Protein AF-A0A920ACI7-F1 (afdb_monomer)

Structure (mmCIF, N/CA/C/O backbone):
data_AF-A0A920ACI7-F1
#
_entry.id   AF-A0A920ACI7-F1
#
loop_
_atom_site.group_PDB
_atom_site.id
_atom_site.type_symbol
_atom_site.label_atom_id
_atom_site.label_alt_id
_atom_site.label_comp_id
_atom_site.label_asym_id
_atom_site.label_entity_id
_atom_site.label_seq_id
_atom_site.pdbx_PDB_ins_code
_atom_site.Cartn_x
_atom_site.Cartn_y
_atom_site.Cartn_z
_atom_site.occupancy
_atom_site.B_iso_or_equiv
_atom_site.auth_seq_id
_atom_site.auth_comp_id
_atom_site.auth_asym_id
_atom_site.auth_atom_id
_atom_site.pdbx_PDB_model_num
ATOM 1 N N . MET A 1 1 ? -21.157 8.779 30.174 1.00 68.56 1 MET A N 1
ATOM 2 C CA . MET A 1 1 ? -20.769 9.019 28.771 1.00 68.56 1 MET A CA 1
ATOM 3 C C . MET A 1 1 ? -19.874 7.86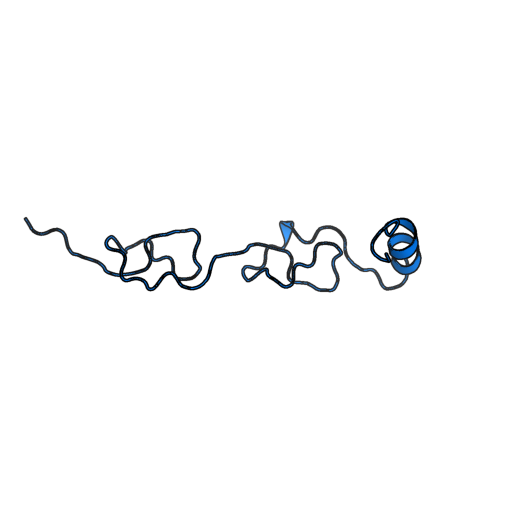2 28.386 1.00 68.56 1 MET A C 1
ATOM 5 O O . MET A 1 1 ? -18.824 7.729 28.995 1.00 68.56 1 MET A O 1
ATOM 9 N N . PHE A 1 2 ? -20.335 6.982 27.502 1.00 74.69 2 PHE A N 1
ATOM 10 C CA . PHE A 1 2 ? -19.523 5.882 26.986 1.00 74.69 2 PHE A CA 1
ATOM 11 C C . PHE A 1 2 ? -19.154 6.238 25.551 1.00 74.69 2 PHE A C 1
ATOM 13 O O . PHE A 1 2 ? -20.032 6.586 24.763 1.00 74.69 2 PHE A O 1
ATOM 20 N N . THR A 1 3 ? -17.865 6.228 25.239 1.00 80.38 3 THR A N 1
ATOM 21 C CA . THR A 1 3 ? -17.388 6.214 23.858 1.00 80.38 3 THR A CA 1
ATOM 22 C C . THR A 1 3 ? -17.702 4.832 23.294 1.00 80.38 3 THR A C 1
ATOM 24 O O . THR A 1 3 ? -17.383 3.835 23.939 1.00 80.38 3 THR A O 1
ATOM 27 N N . ASN A 1 4 ? -18.371 4.758 22.141 1.00 89.81 4 ASN A N 1
ATOM 28 C CA . ASN A 1 4 ? -18.516 3.482 21.441 1.00 89.81 4 ASN A CA 1
ATOM 29 C C . ASN A 1 4 ? -17.115 2.979 21.085 1.00 89.81 4 ASN A C 1
ATOM 31 O O . ASN A 1 4 ? -16.349 3.709 20.457 1.00 89.81 4 ASN A O 1
ATOM 35 N N . ILE A 1 5 ? -16.781 1.772 21.531 1.00 93.94 5 ILE A N 1
ATOM 36 C CA . ILE A 1 5 ? -15.546 1.093 21.145 1.00 93.94 5 ILE A CA 1
ATOM 37 C C . ILE A 1 5 ? -15.820 0.432 19.798 1.00 93.94 5 ILE A C 1
ATO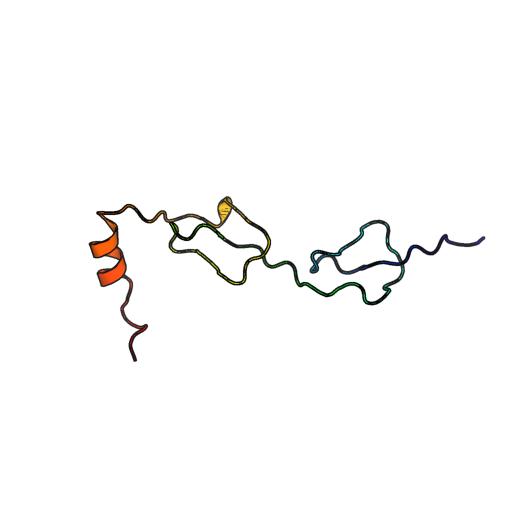M 39 O O . ILE A 1 5 ? -16.807 -0.292 19.663 1.00 93.94 5 ILE A O 1
ATOM 43 N N . VAL A 1 6 ? -14.972 0.725 18.819 1.00 97.00 6 VAL A N 1
ATOM 44 C CA . VAL A 1 6 ? -14.982 0.082 17.504 1.00 97.00 6 VAL A CA 1
ATOM 45 C C . VAL A 1 6 ? -13.622 -0.580 17.357 1.00 97.00 6 VAL A C 1
ATOM 47 O O . VAL A 1 6 ? -12.594 0.101 17.395 1.00 97.00 6 VAL A O 1
ATOM 50 N N . GLU A 1 7 ? -13.634 -1.906 17.292 1.00 97.69 7 GLU A N 1
ATOM 51 C CA . GLU A 1 7 ? -12.443 -2.743 17.175 1.00 97.69 7 GLU A CA 1
ATOM 52 C C . GLU A 1 7 ? -12.098 -2.962 15.701 1.00 97.69 7 GLU A C 1
ATOM 54 O O . GLU A 1 7 ? -12.995 -3.173 14.884 1.00 97.69 7 GLU A O 1
ATOM 59 N N . GLY A 1 8 ? -10.810 -2.894 15.374 1.00 98.12 8 GLY A N 1
ATOM 60 C CA . GLY A 1 8 ? -10.291 -3.125 14.028 1.00 98.12 8 GLY A CA 1
ATOM 61 C C . GLY A 1 8 ? -8.871 -2.588 13.876 1.00 98.12 8 GLY A C 1
ATOM 62 O O . GLY A 1 8 ? -8.317 -1.988 14.801 1.00 98.12 8 GLY A O 1
ATOM 63 N N . CYS A 1 9 ? -8.272 -2.768 12.699 1.00 98.50 9 CYS A N 1
ATOM 64 C CA . CYS A 1 9 ? -6.930 -2.264 12.444 1.00 98.50 9 CYS A CA 1
ATOM 65 C C . CYS A 1 9 ? -6.921 -0.731 12.426 1.00 98.50 9 CYS A C 1
ATOM 67 O O . CYS A 1 9 ? -7.519 -0.094 11.562 1.00 98.50 9 CYS A O 1
ATOM 69 N N . THR A 1 10 ? -6.185 -0.129 13.358 1.00 98.31 10 THR A N 1
ATOM 70 C CA . THR A 1 10 ? -6.106 1.338 13.487 1.00 98.31 10 THR A CA 1
ATOM 71 C C . THR A 1 10 ? -4.935 1.959 12.721 1.00 98.31 10 THR A C 1
ATOM 73 O O . THR A 1 10 ? -4.816 3.185 12.670 1.00 98.31 10 THR A O 1
ATOM 76 N N . ASN A 1 11 ? -4.060 1.141 12.121 1.00 98.25 11 ASN A N 1
ATOM 77 C CA . ASN A 1 11 ? -2.875 1.618 11.414 1.00 98.25 11 ASN A CA 1
ATOM 78 C C . ASN A 1 11 ? -3.135 1.759 9.897 1.00 98.25 11 ASN A C 1
ATOM 80 O O . ASN A 1 11 ? -3.321 0.740 9.234 1.00 98.25 11 ASN A O 1
ATOM 84 N N . PRO A 1 12 ? -3.069 2.977 9.321 1.00 97.62 12 PRO A N 1
ATOM 85 C CA . PRO A 1 12 ? -3.290 3.212 7.890 1.00 97.62 12 PRO A CA 1
ATOM 86 C C . PRO A 1 12 ? -2.206 2.635 6.968 1.00 97.62 12 PRO A C 1
ATOM 88 O O . PRO A 1 12 ? -2.371 2.653 5.752 1.00 97.62 12 PRO A O 1
ATOM 91 N N . GLU A 1 13 ? -1.096 2.133 7.512 1.00 97.75 13 GLU A N 1
ATOM 92 C CA . GLU A 1 13 ? -0.050 1.448 6.743 1.00 97.75 13 GLU A CA 1
ATOM 93 C C . GLU A 1 13 ? -0.405 -0.008 6.399 1.00 97.75 13 GLU A C 1
ATOM 95 O O . GLU A 1 13 ? 0.404 -0.690 5.775 1.00 97.75 13 GLU A O 1
ATOM 100 N N . TYR A 1 14 ? -1.577 -0.508 6.802 1.00 98.44 14 TYR A N 1
ATOM 101 C CA . TYR A 1 14 ? -2.025 -1.885 6.572 1.00 98.44 14 TYR A CA 1
ATOM 102 C C . TYR A 1 14 ? -3.272 -1.924 5.679 1.00 98.44 14 TYR A C 1
ATOM 104 O O . TYR A 1 14 ? -4.085 -1.002 5.691 1.00 98.44 14 TYR A O 1
ATOM 112 N N . LEU A 1 15 ? -3.441 -3.001 4.906 1.00 97.94 15 LEU A N 1
ATOM 113 C CA . LEU A 1 15 ? -4.597 -3.184 4.016 1.00 97.94 15 LEU A CA 1
ATOM 114 C C . LEU A 1 15 ? -5.914 -3.304 4.780 1.00 97.94 15 LEU A C 1
ATOM 116 O O . LEU A 1 15 ? -6.964 -2.931 4.264 1.00 97.94 15 LEU A O 1
ATOM 120 N N . GLU A 1 16 ? -5.853 -3.839 5.995 1.00 98.25 16 GLU A N 1
ATOM 121 C CA . GLU A 1 16 ? -7.010 -4.051 6.857 1.00 98.25 16 GLU A CA 1
ATOM 122 C C . GLU A 1 16 ? -7.436 -2.785 7.617 1.00 98.25 16 GLU A C 1
ATOM 124 O O . GLU A 1 16 ? -8.366 -2.861 8.417 1.00 98.25 16 GLU A O 1
ATOM 129 N N . TYR A 1 17 ? -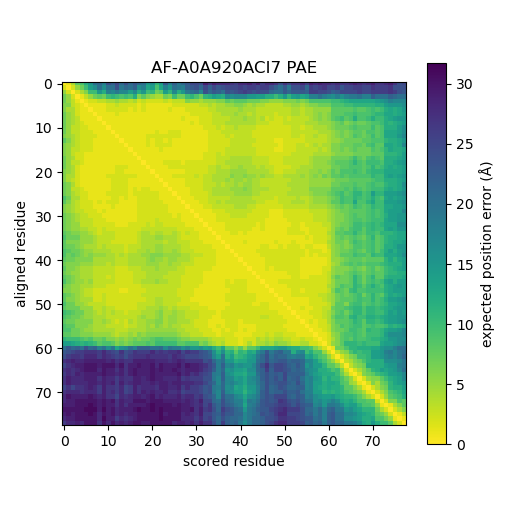6.776 -1.640 7.385 1.00 98.12 17 TYR A N 1
ATOM 130 C CA . TYR A 1 17 ? -7.085 -0.378 8.054 1.00 98.12 17 TYR A CA 1
ATOM 131 C C . TYR A 1 17 ? -8.579 -0.037 7.996 1.00 98.12 17 TYR A C 1
ATOM 133 O O . TYR A 1 17 ? -9.159 0.121 6.918 1.00 98.12 17 TYR A O 1
ATOM 141 N N . ASP A 1 18 ? -9.169 0.157 9.173 1.00 97.94 18 ASP A N 1
ATOM 142 C CA . ASP A 1 18 ? -10.530 0.641 9.347 1.00 97.94 18 ASP A CA 1
ATOM 143 C C . ASP A 1 18 ? -10.494 2.047 9.960 1.00 97.94 18 ASP A C 1
ATOM 145 O O . ASP A 1 18 ? -10.030 2.260 11.082 1.00 97.94 18 ASP A O 1
ATOM 149 N N . PHE A 1 19 ? -11.001 3.030 9.216 1.00 97.56 19 PHE A N 1
ATOM 150 C CA . PHE A 1 19 ? -11.029 4.423 9.661 1.00 97.56 19 PHE A CA 1
ATOM 151 C C . PHE A 1 19 ? -12.046 4.683 10.787 1.00 97.56 19 PHE A C 1
ATOM 153 O O . PHE A 1 19 ? -11.968 5.727 11.441 1.00 97.56 19 PHE A O 1
ATOM 160 N N . GLU A 1 20 ? -13.005 3.776 11.001 1.00 96.88 20 GLU A N 1
ATOM 161 C CA . GLU A 1 20 ? -13.973 3.845 12.099 1.00 96.88 20 GLU A CA 1
ATOM 162 C C . GLU A 1 20 ? -13.438 3.183 13.380 1.00 96.88 20 GLU A C 1
ATOM 164 O O . GLU A 1 20 ? -13.929 3.495 14.473 1.00 96.88 20 GLU A O 1
ATOM 169 N N . ALA A 1 21 ? -12.415 2.324 13.272 1.00 97.31 21 ALA A N 1
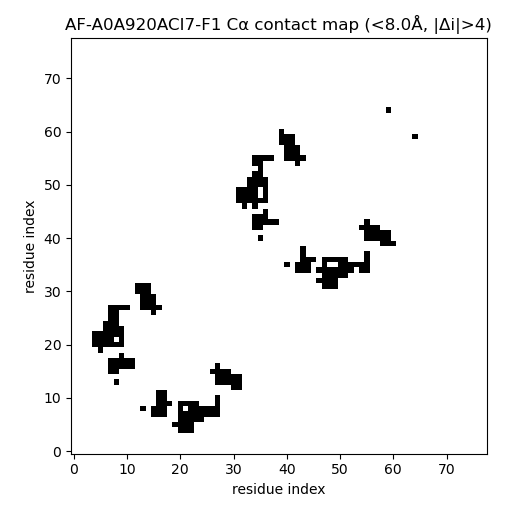ATOM 170 C CA . ALA A 1 21 ? -11.794 1.659 14.410 1.00 97.31 21 ALA A CA 1
ATOM 171 C C . ALA A 1 21 ? -11.049 2.654 15.310 1.00 97.31 21 ALA A C 1
ATOM 173 O O . ALA A 1 21 ? -10.279 3.509 14.869 1.00 97.31 21 ALA A O 1
ATOM 174 N N . ASN A 1 22 ? -11.270 2.523 16.617 1.00 95.94 22 ASN A N 1
ATOM 175 C CA . ASN A 1 22 ? -10.619 3.338 17.643 1.00 95.94 22 ASN A CA 1
ATOM 176 C C . ASN A 1 22 ? -9.833 2.515 18.668 1.00 95.94 22 ASN A C 1
ATOM 178 O O . ASN A 1 22 ? -9.178 3.092 19.537 1.00 95.94 22 ASN A O 1
ATOM 182 N N . THR A 1 23 ? -9.893 1.189 18.568 1.00 97.06 23 THR A N 1
ATOM 183 C CA . THR A 1 23 ? -9.154 0.245 19.403 1.00 97.06 23 THR A CA 1
ATOM 184 C C . THR A 1 23 ? -8.580 -0.844 18.504 1.00 97.06 23 THR A C 1
ATOM 186 O O . THR A 1 23 ? -9.332 -1.501 17.792 1.00 97.06 23 THR A O 1
ATOM 189 N N . ASP A 1 24 ? -7.256 -1.014 18.529 1.00 97.81 24 ASP A N 1
ATOM 190 C CA . ASP A 1 24 ? -6.571 -2.057 17.760 1.00 97.81 24 ASP A CA 1
ATOM 191 C C . ASP A 1 24 ? -6.894 -3.448 18.319 1.00 97.81 24 ASP A C 1
ATOM 193 O O . ASP A 1 24 ? -6.715 -3.701 19.514 1.00 97.81 24 ASP A O 1
ATOM 197 N N . ASP A 1 25 ? -7.360 -4.340 17.451 1.00 97.94 25 ASP A N 1
ATOM 198 C CA . ASP A 1 25 ? -7.703 -5.731 17.765 1.00 97.94 25 ASP A CA 1
ATOM 199 C C . ASP A 1 25 ? -6.642 -6.736 17.279 1.00 97.94 25 ASP A C 1
ATOM 201 O O . ASP A 1 25 ? -6.796 -7.947 17.458 1.00 97.94 25 ASP A O 1
ATOM 205 N N . GLY A 1 26 ? -5.548 -6.247 16.686 1.00 97.75 26 GLY A N 1
ATOM 206 C CA . GLY A 1 26 ? -4.495 -7.081 16.112 1.00 97.75 26 GLY A CA 1
ATOM 207 C C . GLY A 1 26 ? -4.828 -7.634 14.724 1.00 97.75 26 GLY A C 1
ATOM 208 O O . GLY A 1 26 ? -4.121 -8.526 14.251 1.00 97.75 26 GLY A O 1
ATOM 209 N N . SER A 1 27 ? -5.870 -7.123 14.057 1.00 97.81 27 SER A N 1
ATOM 210 C CA . SER A 1 27 ? -6.207 -7.477 12.669 1.00 97.81 27 SER A CA 1
ATOM 211 C C . SER A 1 27 ? -5.287 -6.845 11.614 1.00 97.81 27 SER A C 1
ATOM 213 O O . SER A 1 27 ? -5.370 -7.220 10.446 1.00 97.81 27 SER A O 1
ATOM 215 N N . CYS A 1 28 ? -4.378 -5.936 11.995 1.00 98.06 28 CYS A N 1
ATOM 216 C CA . CYS A 1 28 ? -3.354 -5.383 11.101 1.00 98.06 28 CYS A CA 1
ATOM 217 C C . CYS A 1 28 ? -2.314 -6.457 10.724 1.00 98.06 28 CYS A C 1
ATOM 219 O O . CYS A 1 28 ? -1.314 -6.640 11.424 1.00 98.06 28 CYS A O 1
ATOM 221 N N . LEU A 1 29 ? -2.540 -7.179 9.624 1.00 98.00 29 LEU A N 1
ATOM 222 C CA . LEU A 1 29 ? -1.695 -8.310 9.222 1.00 98.00 29 LEU A CA 1
ATOM 223 C C . LEU A 1 29 ? -0.873 -8.020 7.967 1.00 98.00 29 LEU A C 1
ATOM 225 O O . LEU A 1 29 ? 0.283 -8.443 7.886 1.00 98.00 29 LEU A O 1
ATOM 229 N N . THR A 1 30 ? -1.442 -7.296 7.004 1.00 98.00 30 THR A N 1
ATOM 230 C CA . THR A 1 30 ? -0.820 -7.088 5.696 1.00 98.00 30 THR A CA 1
ATOM 231 C C . THR A 1 30 ? -0.415 -5.632 5.516 1.00 98.00 30 THR A C 1
ATOM 233 O O . THR A 1 30 ? -1.266 -4.766 5.340 1.00 98.00 30 THR A O 1
ATOM 236 N N . ILE A 1 31 ? 0.891 -5.347 5.505 1.00 98.00 31 ILE A N 1
ATOM 237 C CA . ILE A 1 31 ? 1.398 -4.000 5.198 1.00 98.00 31 ILE A CA 1
ATOM 238 C C . ILE A 1 31 ? 0.978 -3.616 3.775 1.00 98.00 31 ILE A C 1
ATOM 240 O O . ILE A 1 31 ? 1.182 -4.382 2.834 1.00 98.00 31 ILE A O 1
ATOM 244 N N . ALA A 1 32 ? 0.427 -2.420 3.616 1.00 98.06 32 ALA A N 1
ATOM 245 C CA . ALA A 1 32 ? 0.092 -1.810 2.343 1.00 98.06 32 ALA A CA 1
ATOM 246 C C . ALA A 1 32 ? 1.369 -1.361 1.612 1.00 98.06 32 ALA A C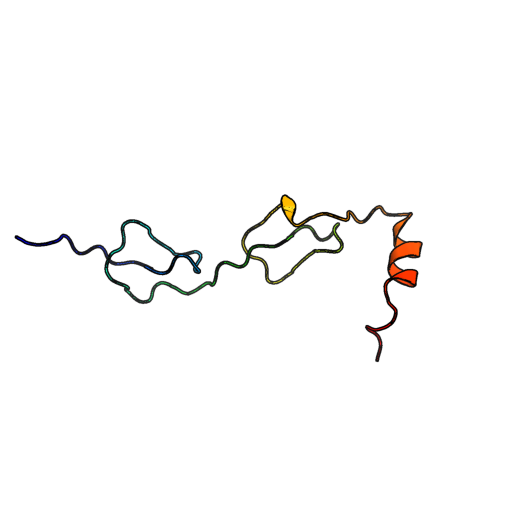 1
ATOM 248 O O . ALA A 1 32 ? 2.037 -0.408 2.014 1.00 98.06 32 ALA A O 1
ATOM 249 N N . ILE A 1 33 ? 1.702 -2.032 0.510 1.00 97.94 33 ILE A N 1
ATOM 250 C C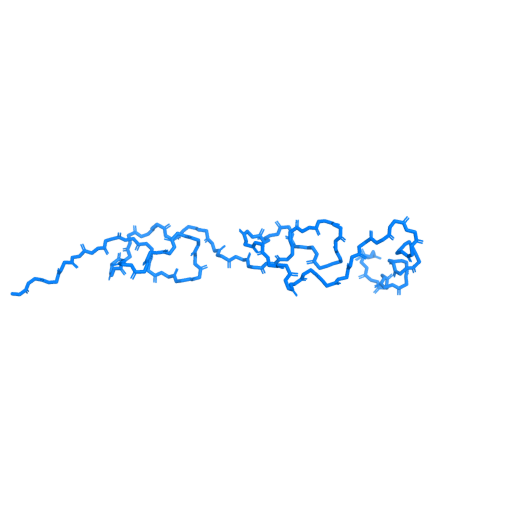A . ILE A 1 33 ? 2.852 -1.725 -0.344 1.00 97.94 33 ILE A CA 1
ATOM 251 C C . ILE A 1 33 ? 2.318 -1.276 -1.705 1.00 97.94 33 ILE A C 1
ATOM 253 O O . ILE A 1 33 ? 1.810 -2.073 -2.496 1.00 97.94 33 ILE A O 1
ATOM 257 N N . SER A 1 34 ? 2.422 0.027 -1.971 1.00 97.81 34 SER A N 1
ATOM 258 C CA . SER A 1 34 ? 2.070 0.621 -3.263 1.00 97.81 34 SER A CA 1
ATOM 259 C C . SER A 1 34 ? 3.217 0.465 -4.254 1.00 97.81 34 SER A C 1
ATOM 261 O O . SER A 1 34 ? 4.334 0.892 -3.970 1.00 97.81 34 SER A O 1
ATOM 263 N N . GLY A 1 35 ? 2.921 -0.036 -5.452 1.00 97.00 35 GLY A N 1
ATOM 264 C CA . GLY A 1 35 ? 3.916 -0.182 -6.511 1.00 97.00 35 GLY A CA 1
ATOM 265 C C . GLY A 1 35 ? 3.309 -0.476 -7.877 1.00 97.00 35 GLY A C 1
ATOM 266 O O . GLY A 1 35 ? 2.086 -0.564 -8.041 1.00 97.00 35 GLY A O 1
ATOM 267 N N . CYS A 1 36 ? 4.177 -0.606 -8.880 1.00 96.81 36 CYS A N 1
ATOM 268 C CA . CYS A 1 36 ? 3.756 -1.078 -10.189 1.00 96.81 36 CYS A CA 1
ATOM 269 C C . CYS A 1 36 ? 3.611 -2.602 -10.152 1.00 96.81 36 CYS A C 1
ATOM 271 O O . CYS A 1 36 ? 4.573 -3.303 -9.873 1.00 96.81 36 CYS A O 1
ATOM 273 N N . MET A 1 37 ? 2.425 -3.122 -10.460 1.00 96.25 37 MET A N 1
ATOM 274 C CA . MET A 1 37 ? 2.168 -4.573 -10.492 1.00 96.25 37 MET A CA 1
ATOM 275 C C . MET A 1 37 ? 2.087 -5.124 -11.923 1.00 96.25 37 MET A C 1
ATOM 277 O O . MET A 1 37 ? 1.752 -6.289 -12.121 1.00 96.25 37 MET A O 1
ATOM 281 N N . ASP A 1 38 ? 2.368 -4.294 -12.930 1.00 93.06 38 ASP A N 1
ATOM 282 C CA . ASP A 1 38 ? 2.381 -4.711 -14.330 1.00 93.06 38 ASP A CA 1
ATOM 283 C C . ASP A 1 38 ? 3.796 -5.144 -14.729 1.00 93.06 38 ASP A C 1
ATOM 285 O O . ASP A 1 38 ? 4.722 -4.336 -14.772 1.00 93.06 38 ASP A O 1
ATOM 289 N N . SER A 1 39 ? 3.959 -6.434 -15.032 1.00 91.06 39 SER A N 1
ATOM 290 C CA . SER A 1 39 ? 5.238 -7.030 -15.434 1.00 91.06 39 SER A CA 1
ATOM 291 C C . SER A 1 39 ? 5.769 -6.501 -16.768 1.00 91.06 39 SER A C 1
ATOM 293 O O . SER A 1 39 ? 6.906 -6.790 -17.135 1.00 91.06 39 SER A O 1
ATOM 295 N N . ASN A 1 40 ? 4.955 -5.752 -17.514 1.00 87.62 40 ASN A N 1
ATOM 296 C CA . ASN A 1 40 ? 5.384 -5.028 -18.700 1.00 87.62 40 ASN A CA 1
ATOM 297 C C . ASN A 1 40 ? 5.974 -3.659 -18.354 1.00 87.62 40 ASN A C 1
ATOM 299 O O . ASN A 1 40 ? 6.053 -2.831 -19.245 1.00 87.62 40 ASN A O 1
ATOM 303 N N . TYR A 1 41 ? 6.411 -3.383 -17.125 1.00 88.19 41 TYR A N 1
ATOM 304 C CA . TYR A 1 41 ? 7.122 -2.145 -16.784 1.00 88.19 41 TYR A CA 1
ATOM 305 C C . TYR A 1 41 ? 8.444 -2.437 -16.069 1.00 88.19 41 TYR A C 1
ATOM 307 O O . TYR A 1 41 ? 8.573 -3.444 -15.374 1.00 88.19 41 TYR A O 1
ATOM 315 N N . LEU A 1 42 ? 9.441 -1.556 -16.223 1.00 86.50 42 LEU A N 1
ATOM 316 C CA . LEU A 1 42 ? 10.728 -1.694 -15.518 1.00 86.50 42 LEU A CA 1
ATOM 317 C C . LEU A 1 42 ? 10.579 -1.538 -14.003 1.00 86.50 42 LEU A C 1
ATOM 319 O O . LEU A 1 42 ? 11.371 -2.091 -13.248 1.00 86.50 42 LEU A O 1
ATOM 323 N N . GLU A 1 43 ? 9.584 -0.770 -13.570 1.00 91.69 43 GLU A N 1
ATOM 324 C CA . GLU A 1 43 ? 9.307 -0.488 -12.164 1.00 91.69 43 GLU A CA 1
ATOM 325 C C . GLU A 1 43 ? 8.428 -1.559 -11.495 1.00 91.69 43 GLU A C 1
ATOM 327 O O . GLU A 1 43 ? 7.954 -1.336 -10.381 1.00 91.69 43 GLU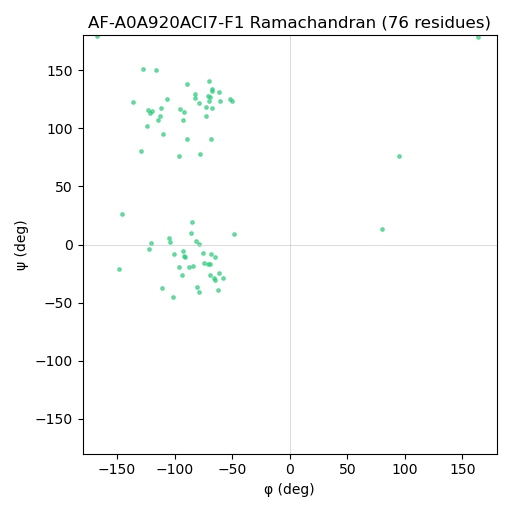 A O 1
ATOM 332 N N . PHE A 1 44 ? 8.185 -2.694 -12.165 1.00 92.50 44 PHE A N 1
ATOM 333 C CA . PHE A 1 44 ? 7.438 -3.816 -11.602 1.00 92.50 44 PHE A CA 1
ATOM 334 C C . PHE A 1 44 ? 8.003 -4.239 -10.235 1.00 92.50 44 PHE A C 1
ATOM 336 O O . PHE A 1 44 ? 9.187 -4.555 -10.113 1.00 92.50 44 PHE A O 1
ATOM 343 N N . ASP A 1 45 ? 7.136 -4.279 -9.224 1.00 94.38 45 ASP A N 1
ATOM 344 C CA . ASP A 1 45 ? 7.432 -4.724 -7.865 1.00 94.38 45 ASP A CA 1
ATOM 345 C C . ASP A 1 45 ? 6.511 -5.892 -7.496 1.00 94.38 45 ASP A C 1
ATOM 347 O O . ASP A 1 45 ? 5.299 -5.735 -7.344 1.00 94.38 45 ASP A O 1
ATOM 351 N N . GLU A 1 46 ? 7.102 -7.076 -7.330 1.00 96.00 46 GLU A N 1
ATOM 352 C CA . GLU A 1 46 ? 6.387 -8.298 -6.948 1.00 96.00 46 GLU A CA 1
ATOM 353 C C . GLU A 1 46 ? 5.861 -8.281 -5.504 1.00 96.00 46 GLU A C 1
ATOM 355 O O . GLU A 1 46 ? 4.992 -9.082 -5.160 1.00 96.00 46 GLU A O 1
ATOM 360 N N . ASN A 1 47 ? 6.365 -7.374 -4.661 1.00 96.31 47 ASN A N 1
ATOM 361 C CA . ASN A 1 47 ? 5.920 -7.216 -3.277 1.00 96.31 47 ASN A CA 1
ATOM 362 C C . ASN A 1 47 ? 4.778 -6.201 -3.146 1.00 96.31 47 ASN A C 1
ATOM 364 O O . ASN A 1 47 ? 4.174 -6.101 -2.076 1.00 96.31 47 ASN A O 1
ATOM 368 N N . ALA A 1 48 ? 4.474 -5.448 -4.209 1.00 97.62 48 ALA A N 1
ATOM 369 C CA . ALA A 1 48 ? 3.364 -4.512 -4.203 1.00 97.62 48 ALA A CA 1
ATOM 370 C C . ALA A 1 48 ? 2.026 -5.256 -4.128 1.00 97.62 48 ALA A C 1
ATOM 372 O O . ALA A 1 48 ? 1.754 -6.188 -4.885 1.00 97.62 48 ALA A O 1
ATOM 373 N N . ASN A 1 49 ? 1.165 -4.808 -3.220 1.00 97.38 49 ASN A N 1
ATOM 374 C CA . ASN A 1 49 ? -0.196 -5.317 -3.044 1.00 97.38 49 ASN A CA 1
ATOM 375 C C . ASN A 1 49 ? -1.265 -4.230 -3.241 1.00 97.38 49 ASN A C 1
ATOM 377 O O . ASN A 1 49 ? -2.459 -4.517 -3.171 1.00 97.38 49 ASN A O 1
ATOM 381 N N . ILE A 1 50 ? -0.840 -3.003 -3.558 1.00 97.69 50 ILE A N 1
ATOM 382 C CA . ILE A 1 50 ? -1.685 -1.912 -4.036 1.00 97.69 50 ILE A CA 1
AT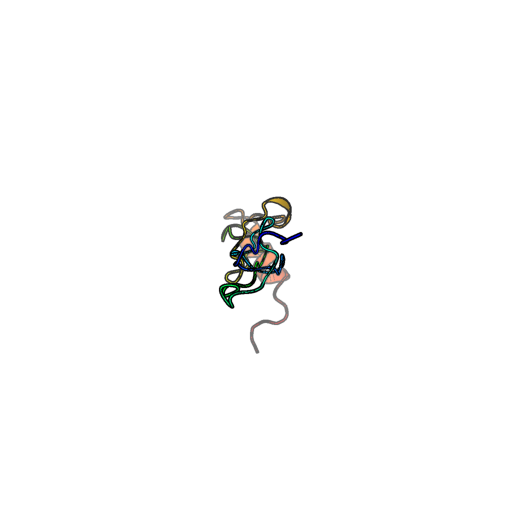OM 383 C C . ILE A 1 50 ? -1.148 -1.447 -5.389 1.00 97.69 50 ILE A C 1
ATOM 385 O O . ILE A 1 50 ? -0.047 -0.900 -5.485 1.00 97.69 50 ILE A O 1
ATOM 389 N N . PHE A 1 51 ? -1.949 -1.628 -6.440 1.00 97.19 51 PHE A N 1
ATOM 390 C CA . PHE A 1 51 ? -1.577 -1.184 -7.778 1.00 97.19 51 PHE A CA 1
ATOM 391 C C . PHE A 1 51 ? -1.592 0.343 -7.878 1.00 97.19 51 PHE A C 1
ATOM 393 O O . PHE A 1 51 ? -2.623 0.984 -7.662 1.00 97.19 51 PHE A O 1
ATOM 400 N N . ASN A 1 52 ? -0.460 0.918 -8.279 1.00 96.69 52 ASN A N 1
ATOM 401 C CA . ASN A 1 52 ? -0.327 2.343 -8.538 1.00 96.69 52 ASN A CA 1
ATOM 402 C C . ASN A 1 52 ? 0.182 2.589 -9.960 1.00 96.69 52 ASN A C 1
ATOM 404 O O . ASN A 1 52 ? 1.378 2.511 -10.239 1.00 96.69 52 ASN A O 1
ATOM 408 N N . SER A 1 53 ? -0.735 2.956 -10.860 1.00 94.50 53 SER A N 1
ATOM 409 C CA . SER A 1 53 ? -0.415 3.219 -12.268 1.00 94.50 53 SER A CA 1
ATOM 410 C C . SER A 1 53 ? 0.574 4.368 -12.467 1.00 94.50 53 SER A C 1
ATOM 412 O O . SER A 1 53 ? 1.265 4.403 -13.475 1.00 94.50 53 SER A O 1
ATOM 414 N N . SER A 1 54 ? 0.667 5.309 -11.521 1.00 96.25 54 SER A N 1
ATOM 415 C CA . SER A 1 54 ? 1.618 6.429 -11.614 1.00 96.25 54 SER A CA 1
ATOM 416 C C . SER A 1 54 ? 3.061 5.995 -11.344 1.00 96.25 54 SER A C 1
ATOM 418 O O . SER A 1 54 ? 3.987 6.740 -11.652 1.00 96.25 54 SER A O 1
ATOM 420 N N . MET A 1 55 ? 3.252 4.809 -10.760 1.00 95.56 55 MET A N 1
ATOM 421 C CA . MET A 1 55 ? 4.564 4.206 -10.519 1.00 95.56 55 MET A CA 1
ATOM 422 C C . MET A 1 55 ? 5.005 3.290 -11.669 1.00 95.56 55 MET A C 1
ATOM 424 O O . MET A 1 55 ? 6.165 2.901 -11.711 1.00 95.56 55 MET A O 1
ATOM 428 N N . CYS A 1 56 ? 4.112 2.984 -12.616 1.00 92.81 56 CYS A N 1
ATOM 429 C CA . CYS A 1 56 ? 4.424 2.278 -13.857 1.00 92.81 56 CYS A CA 1
ATOM 430 C C . CYS A 1 56 ? 4.802 3.298 -14.936 1.00 92.81 56 CYS A C 1
ATOM 432 O O . CYS A 1 56 ? 3.937 3.830 -15.635 1.00 92.81 56 CYS A O 1
ATOM 434 N N . ILE A 1 57 ? 6.089 3.623 -15.045 1.00 90.12 57 ILE A N 1
ATOM 435 C CA . ILE A 1 57 ? 6.538 4.737 -15.891 1.00 90.12 57 ILE A CA 1
ATOM 436 C C . ILE A 1 57 ? 7.108 4.214 -17.209 1.00 90.12 57 ILE A C 1
ATOM 438 O O . ILE A 1 57 ? 6.769 4.731 -18.276 1.00 90.12 57 ILE A O 1
ATOM 442 N N . THR A 1 58 ? 7.947 3.180 -17.155 1.00 84.94 58 THR A N 1
ATOM 443 C CA . THR A 1 58 ? 8.731 2.731 -18.308 1.00 84.94 58 THR A CA 1
ATOM 444 C C . THR A 1 58 ? 8.248 1.379 -18.831 1.00 84.94 58 THR A C 1
ATOM 446 O O . THR A 1 58 ? 8.688 0.327 -18.370 1.00 84.94 58 THR A O 1
ATOM 449 N N . GLU A 1 59 ? 7.372 1.406 -19.838 1.00 87.31 59 GLU A N 1
ATOM 450 C CA . GLU A 1 59 ? 6.789 0.201 -20.447 1.00 87.31 59 GLU A CA 1
ATOM 451 C C . GLU A 1 59 ? 7.798 -0.624 -21.267 1.00 87.31 59 GLU A C 1
ATOM 453 O O . GLU A 1 59 ? 8.615 -0.094 -22.036 1.00 87.31 59 GLU A O 1
ATOM 458 N N . LEU A 1 60 ? 7.677 -1.949 -21.150 1.00 79.44 60 LEU A N 1
ATOM 459 C CA . LEU A 1 60 ? 8.419 -2.970 -21.854 1.00 79.44 60 LEU A CA 1
ATOM 460 C C . LEU A 1 60 ? 7.945 -3.208 -23.286 1.00 79.44 60 LEU A C 1
ATOM 462 O O . LEU A 1 60 ? 7.299 -4.199 -23.606 1.00 79.44 60 LEU A O 1
ATOM 466 N N . ILE A 1 61 ? 8.329 -2.317 -24.206 1.00 78.19 61 ILE A N 1
ATOM 467 C CA . ILE A 1 61 ? 8.048 -2.517 -25.633 1.00 78.19 61 ILE A CA 1
ATOM 468 C C . ILE A 1 61 ? 8.951 -3.632 -26.191 1.00 78.19 61 ILE A C 1
ATOM 470 O O . ILE A 1 61 ? 10.176 -3.473 -26.259 1.00 78.19 61 ILE A O 1
ATOM 474 N N . SER A 1 62 ? 8.314 -4.711 -26.666 1.00 63.91 62 SER A N 1
ATOM 475 C CA . SER A 1 62 ? 8.831 -5.988 -27.217 1.00 63.91 62 SER A CA 1
ATOM 476 C C . SER A 1 62 ? 9.946 -5.925 -28.294 1.00 63.91 62 SER A C 1
ATOM 478 O O . SER A 1 62 ? 10.293 -6.951 -28.876 1.00 63.91 62 SER A O 1
ATOM 480 N N . GLY A 1 63 ? 10.546 -4.772 -28.590 1.00 55.94 63 GLY A N 1
ATOM 481 C CA . GLY A 1 63 ? 11.629 -4.656 -29.578 1.00 55.94 63 GLY A CA 1
ATOM 482 C C . GLY A 1 63 ? 12.681 -3.580 -29.306 1.00 55.94 63 GLY A C 1
ATOM 483 O O . GLY A 1 63 ? 13.796 -3.699 -29.802 1.00 55.94 63 GLY A O 1
ATOM 484 N N . VAL A 1 64 ? 12.385 -2.557 -28.500 1.00 54.94 64 VAL A N 1
ATOM 485 C CA . VAL A 1 64 ? 13.346 -1.473 -28.190 1.00 54.94 64 VAL A CA 1
ATOM 486 C C . VAL A 1 64 ? 14.111 -1.775 -26.900 1.00 54.94 64 VAL A C 1
ATOM 488 O O . VAL A 1 64 ? 15.262 -1.376 -26.719 1.00 54.94 64 VAL A O 1
ATOM 491 N N . GLN A 1 65 ? 13.502 -2.557 -26.013 1.00 58.97 65 GLN A N 1
ATOM 492 C CA . GLN A 1 65 ? 14.057 -2.819 -24.701 1.00 58.97 65 GLN A CA 1
ATOM 493 C C . GLN A 1 65 ? 15.078 -3.935 -24.610 1.00 58.97 65 GLN A C 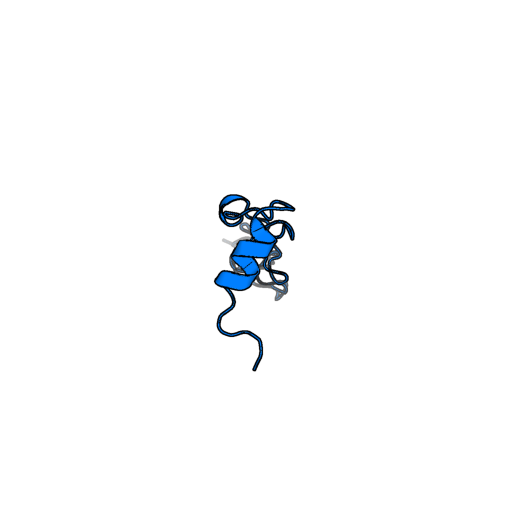1
ATOM 495 O O . GLN A 1 65 ? 15.871 -3.914 -23.679 1.00 58.97 65 GLN A O 1
ATOM 500 N N . MET A 1 66 ? 15.163 -4.845 -25.580 1.00 54.31 66 MET A N 1
ATOM 501 C CA . MET A 1 66 ? 16.301 -5.769 -25.618 1.00 54.31 66 MET A CA 1
ATOM 502 C C . MET A 1 66 ? 17.629 -4.991 -25.696 1.00 54.31 66 MET A C 1
ATOM 504 O O . MET A 1 66 ? 18.634 -5.421 -25.142 1.00 54.31 66 MET A O 1
ATOM 508 N N . GLN A 1 67 ? 17.613 -3.792 -26.295 1.00 53.69 67 GLN A N 1
ATOM 509 C CA . GLN A 1 67 ? 18.759 -2.886 -26.337 1.00 53.69 67 GLN A CA 1
ATOM 510 C C . GLN A 1 67 ? 18.941 -2.077 -25.038 1.00 53.69 67 GLN A C 1
ATOM 512 O O . GLN A 1 67 ? 20.074 -1.831 -24.637 1.00 53.69 67 GLN A O 1
ATOM 517 N N . ILE A 1 68 ? 17.854 -1.656 -24.373 1.00 53.56 68 ILE A N 1
ATOM 518 C CA . ILE A 1 68 ? 17.915 -0.851 -23.135 1.00 53.56 68 ILE A CA 1
ATOM 519 C C . ILE A 1 68 ? 18.236 -1.726 -21.914 1.00 53.56 68 ILE A C 1
ATOM 521 O O . ILE A 1 68 ? 19.080 -1.341 -21.115 1.00 53.56 68 ILE A O 1
ATOM 525 N N . ILE A 1 69 ? 17.664 -2.928 -21.809 1.00 55.16 69 ILE A N 1
ATOM 526 C CA . ILE A 1 69 ? 17.934 -3.906 -20.741 1.00 55.16 69 ILE A CA 1
ATOM 527 C C . ILE A 1 69 ? 19.412 -4.341 -20.768 1.00 55.16 69 ILE A C 1
ATOM 529 O O . ILE A 1 69 ? 20.049 -4.402 -19.723 1.00 55.16 69 ILE A O 1
ATOM 533 N N . LEU A 1 70 ? 20.019 -4.533 -21.948 1.00 53.31 70 LEU A N 1
ATOM 534 C CA . LEU A 1 70 ? 21.462 -4.809 -22.060 1.00 53.31 70 LEU A CA 1
ATOM 535 C C . LEU A 1 70 ? 22.356 -3.606 -21.693 1.00 53.31 70 LEU A C 1
ATOM 537 O O . LEU A 1 70 ? 23.489 -3.806 -21.265 1.00 53.31 70 LEU A O 1
ATOM 541 N N . ASN A 1 71 ? 21.864 -2.370 -21.839 1.00 53.00 71 ASN A N 1
ATOM 542 C CA . ASN A 1 71 ? 22.636 -1.146 -21.579 1.00 53.00 71 ASN A CA 1
ATOM 543 C C . ASN A 1 71 ? 22.419 -0.556 -20.167 1.00 53.00 71 ASN A C 1
ATOM 545 O O . ASN A 1 71 ? 23.252 0.221 -19.705 1.00 53.00 71 ASN A O 1
ATOM 549 N N . ILE A 1 72 ? 21.326 -0.916 -19.483 1.00 54.12 72 ILE A N 1
ATOM 550 C CA . ILE A 1 72 ? 20.982 -0.494 -18.110 1.00 54.12 72 ILE A CA 1
ATOM 551 C C . ILE A 1 72 ? 21.317 -1.574 -17.065 1.00 54.12 72 ILE A C 1
ATOM 553 O O . ILE A 1 72 ? 21.337 -1.271 -15.875 1.00 54.12 72 ILE A O 1
ATOM 557 N N . ILE A 1 73 ? 21.708 -2.789 -17.475 1.00 55.72 73 ILE A N 1
ATOM 558 C CA . ILE A 1 73 ? 22.358 -3.758 -16.577 1.00 55.72 73 ILE A CA 1
ATOM 559 C C . ILE A 1 73 ? 23.896 -3.686 -16.713 1.00 55.72 73 ILE A C 1
ATOM 561 O O . ILE A 1 73 ? 24.515 -4.606 -17.247 1.00 55.72 73 ILE A O 1
ATOM 565 N N . PRO A 1 74 ? 24.599 -2.682 -16.155 1.00 50.84 74 PRO A N 1
ATOM 566 C CA . PRO A 1 74 ? 25.854 -2.952 -15.490 1.00 50.84 74 PRO A CA 1
ATOM 567 C C . PRO A 1 74 ? 25.544 -3.174 -14.003 1.00 50.84 74 PRO A C 1
ATOM 569 O O . PRO A 1 74 ? 25.295 -2.219 -13.274 1.00 50.84 74 PRO A O 1
ATOM 572 N N . LYS A 1 75 ? 25.633 -4.443 -13.575 1.00 52.91 75 LYS A N 1
ATOM 573 C CA . LYS A 1 75 ? 25.487 -4.993 -12.205 1.00 52.91 75 LYS A CA 1
ATOM 574 C C . LYS A 1 75 ? 24.101 -5.512 -11.816 1.00 52.91 75 LYS A C 1
ATOM 576 O O . LYS A 1 75 ? 23.459 -4.925 -10.964 1.00 52.91 75 LYS A O 1
ATOM 581 N N . LEU A 1 76 ? 23.731 -6.694 -12.302 1.00 48.84 76 LEU A N 1
ATOM 582 C CA . LEU A 1 76 ? 23.010 -7.688 -11.481 1.00 48.84 76 LEU A CA 1
ATOM 583 C C . LEU A 1 76 ? 23.415 -9.134 -11.848 1.00 48.84 76 LEU A C 1
ATOM 585 O O . LEU A 1 76 ? 22.667 -10.082 -11.646 1.00 48.84 76 LEU A O 1
ATOM 589 N N . ILE A 1 77 ? 24.633 -9.315 -12.373 1.00 43.94 77 ILE A N 1
ATOM 590 C CA . ILE A 1 77 ? 25.292 -10.624 -12.443 1.00 43.94 77 ILE A CA 1
ATOM 591 C C . ILE A 1 77 ? 26.692 -10.452 -11.854 1.00 43.94 77 ILE A C 1
ATOM 593 O O . ILE A 1 77 ? 27.659 -10.225 -12.582 1.00 43.94 77 ILE A O 1
ATOM 597 N N . HIS A 1 78 ? 26.775 -10.467 -10.525 1.00 40.09 78 HIS A N 1
ATOM 598 C CA . HIS A 1 78 ? 27.891 -11.077 -9.810 1.00 40.09 78 HIS A CA 1
ATOM 599 C C . HIS A 1 78 ? 27.511 -11.406 -8.371 1.00 40.09 78 HIS A C 1
ATOM 601 O O . HIS A 1 78 ? 26.826 -10.564 -7.749 1.00 40.09 78 HIS A O 1
#

Secondary structure (DSSP, 8-state):
--PPP-BSB--TTBTTB-TT--B--S---SB--EEB--TTBTTB-TT--EE-GGG--SB--TTTHHHHHHHH-SSS--

Mean predicted aligned error: 8.83 Å

Foldseek 3Di:
DDDDADEWCCDPQAPRHDPPHDHYPPNRDHGAAEWDCDPQAPGHDPNHPHHDVVRRDGGNDPPPVVVVVVVVPPDPPD

Sequence (78 aa):
MFTNIVEGCTNPEYLEYDFEANTDDGSCLTIAISGCMDSNYLEFDENANIFNSSMCITELISGVQMQIILNIIPKLIH

pLDDT: mean 85.12, std 17.97, range [40.09, 98.5]

Solvent-accessible surface area (backbone atoms only — not comparable to full-atom values): 4833 Å² total; per-residue (Å²): 138,80,80,85,85,32,73,26,11,62,50,82,61,22,70,52,41,32,92,78,24,78,39,72,67,75,58,59,76,48,72,58,30,76,23,10,69,51,84,56,23,76,49,45,31,92,78,37,79,35,81,33,72,88,50,47,75,50,69,61,52,96,75,65,38,74,60,47,58,65,68,70,55,83,80,87,84,128

Radius of gyration: 19.93 Å; Cα contacts (8 Å, |Δi|>4): 130; chains: 1; bounding box: 49×20×58 Å